Protein AF-A0A6A3A1H4-F1 (afdb_monomer_lite)

Foldseek 3Di:
DDLPPCVVPPPPDDPDDDPCCVVVPQVVCVVVVVCVVNVQAEADAPVVDDPVCQQVVGSDDDPDPDHHHHYDDDDD

Radius of gyration: 13.07 Å; chains: 1; bounding box: 24×28×44 Å

pLDDT: mean 84.88, std 12.41, range [42.06, 95.88]

Organism: Hibiscus syriacus (NCBI:txid106335)

Sequence (76 aa):
MGVLTMDALPLGFRFRPADVELIDHYLRLKINGRHSEVEVIPETDVRRWEPWDLPGLSVIESDDREWFFFCPRDRK

InterPro domains:
  IPR003441 NAC domain [PF02365] (10-76)
  IPR003441 NAC domain [PS51005] (9-76)
  IPR036093 NAC domain superfamily [G3DSA:2.170.150.80] (18-76)
  IPR036093 NAC domain superfamily [SSF101941] (5-76)

Structure (mmCIF, N/CA/C/O backbone):
data_AF-A0A6A3A1H4-F1
#
_entry.id   AF-A0A6A3A1H4-F1
#
loop_
_atom_site.group_PDB
_atom_site.id
_atom_site.type_symbol
_atom_site.label_atom_id
_atom_site.label_alt_id
_atom_site.label_comp_id
_atom_site.label_asym_id
_atom_site.label_entity_id
_atom_site.label_seq_id
_atom_site.pdbx_PDB_ins_code
_atom_site.Cartn_x
_atom_site.Cartn_y
_atom_site.Cartn_z
_atom_site.occupancy
_atom_site.B_iso_or_equiv
_atom_site.auth_seq_id
_atom_site.auth_comp_id
_atom_site.auth_asym_id
_atom_site.auth_atom_id
_atom_site.pdbx_PDB_model_num
ATOM 1 N N . MET A 1 1 ? -15.929 -5.381 -6.822 1.00 42.06 1 MET A N 1
ATOM 2 C CA . MET A 1 1 ? -14.499 -5.330 -6.469 1.00 42.06 1 MET A CA 1
ATOM 3 C C . MET A 1 1 ? -13.738 -5.500 -7.765 1.00 42.06 1 MET A C 1
ATOM 5 O O . MET A 1 1 ? -13.744 -6.600 -8.299 1.00 42.06 1 MET A O 1
ATOM 9 N N . GLY A 1 2 ? -13.259 -4.406 -8.355 1.00 49.66 2 GLY A N 1
ATOM 10 C CA . GLY A 1 2 ? -12.421 -4.486 -9.550 1.00 49.66 2 GLY A CA 1
ATOM 11 C C . GLY A 1 2 ? -11.012 -4.860 -9.114 1.00 49.66 2 GLY A C 1
ATOM 12 O O . GLY A 1 2 ? -10.464 -4.206 -8.235 1.00 49.66 2 GLY A O 1
ATOM 13 N N . VAL A 1 3 ? -10.459 -5.932 -9.672 1.00 51.72 3 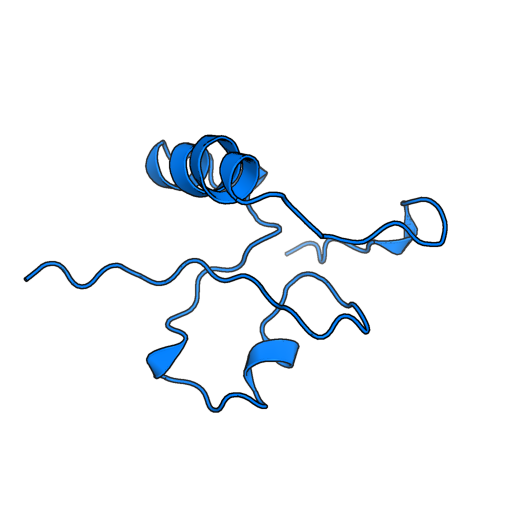VAL A N 1
ATOM 14 C CA . VAL A 1 3 ? -9.017 -6.178 -9.602 1.00 51.72 3 VAL A CA 1
ATOM 15 C C . VAL A 1 3 ? -8.377 -5.116 -10.493 1.00 51.72 3 VAL A C 1
ATOM 17 O O . VAL A 1 3 ? -8.802 -4.954 -11.638 1.00 51.72 3 VAL A O 1
ATOM 20 N N . LEU A 1 4 ? -7.416 -4.347 -9.976 1.00 57.44 4 LEU A N 1
ATOM 21 C CA . LEU A 1 4 ? -6.631 -3.437 -10.808 1.00 57.44 4 LEU A CA 1
ATOM 22 C C . LEU A 1 4 ? -5.707 -4.290 -11.681 1.00 57.44 4 LEU A C 1
ATOM 24 O O . LEU A 1 4 ? -4.588 -4.615 -11.298 1.00 57.44 4 LEU A O 1
ATOM 28 N N . THR A 1 5 ? -6.202 -4.689 -12.848 1.00 55.62 5 THR A N 1
ATOM 29 C CA . THR A 1 5 ? -5.421 -5.436 -13.830 1.00 55.62 5 THR A CA 1
ATOM 30 C C . THR A 1 5 ? -4.374 -4.505 -14.427 1.00 55.62 5 THR A C 1
ATOM 32 O O . THR A 1 5 ? -4.701 -3.561 -15.153 1.00 55.62 5 THR A O 1
ATOM 35 N N . MET A 1 6 ? -3.103 -4.774 -14.131 1.00 63.25 6 MET A N 1
ATOM 36 C CA . MET A 1 6 ? -1.959 -4.067 -14.717 1.00 63.25 6 MET A CA 1
ATOM 37 C C . MET A 1 6 ? -1.849 -4.276 -16.242 1.00 63.25 6 MET A C 1
ATOM 39 O O . MET A 1 6 ? -1.043 -3.611 -16.884 1.00 63.25 6 MET A O 1
ATOM 43 N N . ASP A 1 7 ? -2.701 -5.121 -16.839 1.00 61.50 7 ASP A N 1
ATOM 44 C CA . ASP A 1 7 ? -2.794 -5.402 -18.280 1.00 61.50 7 ASP A CA 1
ATOM 45 C C . ASP A 1 7 ? -3.044 -4.168 -19.166 1.00 61.50 7 ASP A C 1
ATOM 47 O O . ASP A 1 7 ? -2.810 -4.210 -20.373 1.00 61.50 7 ASP A O 1
ATOM 51 N N . ALA A 1 8 ? -3.518 -3.057 -18.591 1.00 69.06 8 ALA A N 1
ATOM 52 C CA . ALA A 1 8 ? -3.711 -1.798 -19.313 1.00 69.06 8 ALA A CA 1
ATOM 53 C C . ALA A 1 8 ? -2.448 -0.914 -19.365 1.00 69.06 8 ALA A C 1
ATOM 55 O O . ALA A 1 8 ? -2.453 0.125 -20.030 1.00 69.06 8 ALA A O 1
ATOM 56 N N . LEU A 1 9 ? -1.380 -1.287 -18.653 1.00 75.81 9 LEU A N 1
ATOM 57 C CA . LEU A 1 9 ? -0.143 -0.515 -18.569 1.00 75.81 9 LEU A CA 1
ATOM 58 C C . LEU A 1 9 ? 0.910 -1.070 -19.539 1.00 75.81 9 LEU A C 1
ATOM 60 O O . LEU A 1 9 ? 0.895 -2.256 -19.869 1.00 75.81 9 LEU A O 1
ATOM 64 N N . PRO A 1 10 ? 1.840 -0.226 -20.026 1.00 80.62 10 PRO A N 1
ATOM 65 C CA . PRO A 1 10 ? 2.906 -0.684 -20.905 1.00 80.62 10 PRO A CA 1
ATOM 66 C C . PRO A 1 10 ? 3.685 -1.851 -20.296 1.00 80.62 10 PRO A C 1
ATOM 68 O O . PRO A 1 10 ? 3.959 -1.873 -19.094 1.00 80.62 10 PRO A O 1
ATOM 71 N N . LEU A 1 11 ? 4.099 -2.788 -21.151 1.00 78.62 11 LEU A N 1
ATOM 72 C CA . LEU A 1 11 ? 4.925 -3.922 -20.752 1.00 78.62 11 LEU A CA 1
ATOM 73 C C . LEU A 1 11 ? 6.144 -3.444 -19.945 1.00 78.62 11 LEU A C 1
ATOM 75 O O . LEU A 1 11 ? 6.903 -2.585 -20.397 1.00 78.62 11 LEU A O 1
ATOM 79 N N . GLY A 1 12 ? 6.336 -4.015 -18.756 1.00 76.62 12 GLY A N 1
ATOM 80 C CA . GLY A 1 12 ? 7.432 -3.658 -17.854 1.00 76.62 12 GLY A CA 1
ATOM 81 C C . GLY A 1 12 ? 7.106 -2.555 -16.846 1.00 76.62 12 GLY A C 1
ATOM 82 O O . GLY A 1 12 ? 7.956 -2.260 -16.003 1.00 76.62 12 GLY A O 1
ATOM 83 N N . PHE A 1 13 ? 5.898 -1.981 -16.879 1.00 80.75 13 PHE A N 1
ATOM 84 C CA . PHE A 1 13 ? 5.410 -1.176 -15.766 1.00 80.75 13 PHE A CA 1
ATOM 85 C C . PHE A 1 13 ? 5.296 -2.043 -14.511 1.00 80.75 13 PHE A C 1
ATOM 87 O O . PHE A 1 13 ? 4.830 -3.180 -14.563 1.00 80.75 13 PHE A O 1
ATOM 94 N N . ARG A 1 14 ? 5.768 -1.507 -13.387 1.00 84.25 14 ARG A N 1
ATOM 95 C CA . ARG A 1 14 ? 5.773 -2.184 -12.093 1.00 84.25 14 ARG A CA 1
ATOM 96 C C . ARG A 1 14 ? 5.424 -1.196 -11.009 1.00 84.25 14 ARG A C 1
ATOM 98 O O . ARG A 1 14 ? 5.794 -0.023 -11.085 1.00 84.25 14 ARG A O 1
ATOM 105 N N . PHE A 1 15 ? 4.786 -1.695 -9.968 1.00 87.44 15 PHE A N 1
ATOM 106 C CA . PHE A 1 15 ? 4.533 -0.909 -8.780 1.00 87.44 15 PHE A CA 1
ATOM 107 C C . PHE A 1 15 ? 5.792 -0.858 -7.909 1.00 87.44 15 PHE A C 1
ATOM 109 O O . PHE A 1 15 ? 6.029 -1.730 -7.081 1.00 87.44 15 PHE A O 1
ATOM 116 N N . ARG A 1 16 ? 6.628 0.161 -8.131 1.00 89.06 16 ARG A N 1
ATOM 117 C CA . ARG A 1 16 ? 7.850 0.414 -7.350 1.00 89.06 16 ARG A CA 1
ATOM 118 C C . ARG A 1 16 ? 7.885 1.863 -6.858 1.00 89.06 16 ARG A C 1
ATOM 120 O O . ARG A 1 16 ? 8.665 2.652 -7.39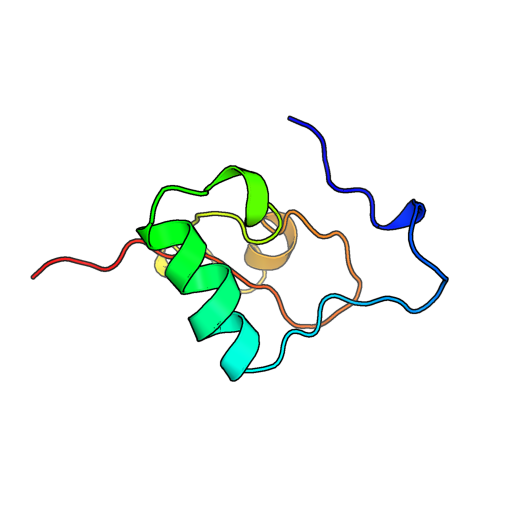1 1.00 89.06 16 ARG A O 1
ATOM 127 N N . PRO A 1 17 ? 7.000 2.230 -5.913 1.00 90.62 17 PRO A N 1
ATOM 128 C CA . PRO A 1 17 ? 6.970 3.579 -5.365 1.00 90.62 17 PRO A CA 1
ATOM 129 C C . PRO A 1 17 ? 8.252 3.875 -4.578 1.00 90.62 17 PRO A C 1
ATOM 131 O O . PRO A 1 17 ? 8.789 3.005 -3.892 1.00 90.62 17 PRO A O 1
ATOM 134 N N . ALA A 1 18 ? 8.729 5.115 -4.644 1.00 93.94 18 ALA A N 1
ATOM 135 C CA . ALA A 1 18 ? 9.794 5.600 -3.775 1.00 93.94 18 ALA A CA 1
ATOM 136 C C . ALA A 1 18 ? 9.282 5.823 -2.339 1.00 93.94 18 ALA A C 1
ATOM 138 O O . ALA A 1 18 ? 8.093 6.065 -2.120 1.00 93.94 18 ALA A O 1
ATOM 139 N N . ASP A 1 19 ? 10.190 5.850 -1.358 1.00 94.56 19 ASP A N 1
ATOM 140 C CA . ASP A 1 19 ? 9.848 6.082 0.057 1.00 94.56 19 ASP A CA 1
ATOM 141 C C . ASP A 1 19 ? 9.008 7.353 0.268 1.00 94.56 19 ASP A C 1
ATOM 143 O O . ASP A 1 19 ? 8.063 7.379 1.059 1.00 94.56 19 ASP A O 1
ATOM 147 N N . VAL A 1 20 ? 9.325 8.416 -0.478 1.00 95.88 20 VAL A N 1
ATOM 148 C CA . VAL A 1 20 ? 8.581 9.681 -0.434 1.00 95.88 20 VAL A CA 1
ATOM 149 C C . VAL A 1 20 ? 7.150 9.525 -0.950 1.00 95.88 20 VAL A C 1
ATOM 151 O O . VAL A 1 20 ? 6.233 10.110 -0.379 1.00 95.88 20 VAL A O 1
ATOM 154 N N . GLU A 1 21 ? 6.933 8.705 -1.977 1.00 95.00 21 GLU A N 1
ATOM 155 C CA . GLU A 1 21 ? 5.607 8.456 -2.545 1.00 95.00 21 GLU A CA 1
ATOM 156 C C . GLU A 1 21 ? 4.771 7.599 -1.592 1.00 95.00 21 GLU A C 1
ATOM 158 O O . GLU A 1 21 ? 3.596 7.892 -1.368 1.00 95.00 21 GLU A O 1
ATOM 163 N N . LEU A 1 22 ? 5.379 6.591 -0.956 1.00 94.69 22 LEU A N 1
ATOM 164 C CA . LEU A 1 22 ? 4.717 5.772 0.064 1.00 94.69 22 LEU A CA 1
ATOM 165 C C . LEU A 1 22 ? 4.145 6.625 1.202 1.00 94.69 22 LEU A C 1
ATOM 167 O O . LEU A 1 22 ? 3.018 6.392 1.644 1.00 94.69 22 LEU A O 1
ATOM 171 N N . ILE A 1 23 ? 4.893 7.631 1.658 1.00 94.31 23 ILE A N 1
ATOM 172 C CA . ILE A 1 23 ? 4.483 8.486 2.776 1.00 94.31 23 ILE A CA 1
ATOM 173 C C . ILE A 1 23 ? 3.547 9.608 2.311 1.00 94.31 23 ILE A C 1
ATOM 175 O O . ILE A 1 23 ? 2.433 9.736 2.826 1.00 94.31 23 ILE A O 1
ATOM 179 N N . ASP A 1 24 ? 4.001 10.444 1.376 1.00 94.25 24 ASP A N 1
ATOM 180 C CA . ASP A 1 24 ? 3.334 11.704 1.028 1.00 94.25 24 ASP A CA 1
ATOM 181 C C . ASP A 1 24 ? 2.104 11.499 0.142 1.00 94.25 24 ASP A C 1
ATOM 183 O O . ASP A 1 24 ? 1.147 12.271 0.220 1.00 94.25 24 ASP A O 1
ATOM 187 N N . HIS A 1 25 ? 2.103 10.427 -0.650 1.00 94.50 25 HIS A N 1
ATOM 188 C CA . HIS A 1 25 ? 0.973 10.060 -1.485 1.00 94.50 25 HIS A CA 1
ATOM 189 C C . HIS A 1 25 ? 0.135 8.978 -0.801 1.00 94.50 25 HIS A C 1
ATOM 191 O O . HIS A 1 25 ? -0.931 9.273 -0.266 1.00 94.50 25 HIS A O 1
ATOM 197 N N . TYR A 1 26 ? 0.613 7.737 -0.734 1.00 95.44 26 TYR A N 1
ATOM 198 C CA . TYR A 1 26 ? -0.242 6.610 -0.347 1.00 95.44 26 TYR A CA 1
ATOM 199 C C . TYR A 1 26 ? -0.726 6.686 1.107 1.00 95.44 26 TYR A C 1
ATOM 201 O O . TYR A 1 26 ? -1.931 6.656 1.373 1.00 95.44 26 TYR A O 1
ATOM 209 N N . LEU A 1 27 ? 0.189 6.825 2.067 1.00 94.38 27 LEU A N 1
ATOM 210 C CA . LEU A 1 27 ? -0.166 6.836 3.485 1.00 94.38 27 LEU A CA 1
ATOM 211 C C . LEU A 1 27 ? -0.958 8.091 3.870 1.00 94.38 27 LEU A C 1
ATOM 213 O O . LEU A 1 27 ? -1.979 7.997 4.554 1.00 94.38 27 LEU A O 1
ATOM 217 N N . ARG A 1 28 ? -0.525 9.269 3.411 1.00 95.31 28 ARG A N 1
ATOM 218 C CA . ARG A 1 28 ? -1.214 10.537 3.685 1.00 95.31 28 ARG A CA 1
ATOM 219 C C . ARG A 1 28 ? -2.629 10.554 3.095 1.00 95.31 28 ARG A C 1
ATOM 221 O O . ARG A 1 28 ? -3.557 10.968 3.788 1.00 95.31 28 ARG A O 1
ATOM 228 N N . LEU A 1 29 ? -2.831 10.065 1.867 1.00 95.81 29 LEU A N 1
ATOM 229 C CA . LEU A 1 29 ? -4.168 9.951 1.270 1.00 95.81 29 LEU A CA 1
ATOM 230 C C . LEU A 1 29 ? -5.053 8.949 2.018 1.00 95.81 29 LEU A C 1
ATOM 232 O O . LEU A 1 29 ? -6.215 9.264 2.291 1.00 95.81 29 LEU A O 1
ATOM 236 N N . LYS A 1 30 ? -4.504 7.793 2.422 1.00 93.81 30 LYS A N 1
ATOM 237 C CA . LYS A 1 30 ? -5.228 6.800 3.231 1.00 93.81 30 LYS A CA 1
ATOM 238 C C . LYS A 1 30 ? -5.744 7.410 4.537 1.00 93.81 30 LYS A C 1
ATOM 240 O O . LYS A 1 30 ? -6.912 7.221 4.867 1.00 93.81 30 LYS A O 1
ATOM 245 N N . ILE A 1 31 ? -4.900 8.155 5.257 1.00 93.06 31 ILE A N 1
ATOM 246 C CA . ILE A 1 31 ? -5.253 8.798 6.537 1.00 93.06 31 ILE A CA 1
ATOM 247 C C . ILE A 1 31 ? -6.280 9.922 6.341 1.00 93.06 31 ILE A C 1
ATOM 249 O O . ILE A 1 31 ? -7.155 10.106 7.184 1.00 93.06 31 ILE A O 1
ATOM 253 N N . ASN A 1 32 ? -6.224 10.631 5.212 1.00 95.31 32 ASN A N 1
ATOM 254 C CA . ASN A 1 32 ? -7.185 11.678 4.857 1.00 95.31 32 ASN A CA 1
ATOM 255 C C . ASN A 1 32 ? -8.527 11.133 4.320 1.00 95.31 32 ASN A C 1
ATOM 257 O O . ASN A 1 32 ? -9.349 11.909 3.837 1.00 95.31 32 ASN A O 1
ATOM 261 N N . GLY A 1 33 ? -8.758 9.816 4.370 1.00 92.75 33 GLY A N 1
ATOM 262 C CA . GLY A 1 33 ? -10.015 9.185 3.953 1.00 92.75 33 GLY A CA 1
ATOM 263 C C . GLY A 1 33 ? -10.174 8.998 2.441 1.00 92.75 33 GLY A C 1
ATOM 264 O O . GLY A 1 33 ? -11.237 8.581 1.983 1.00 92.75 33 GLY A O 1
ATOM 265 N N . ARG A 1 34 ? -9.131 9.259 1.642 1.00 93.56 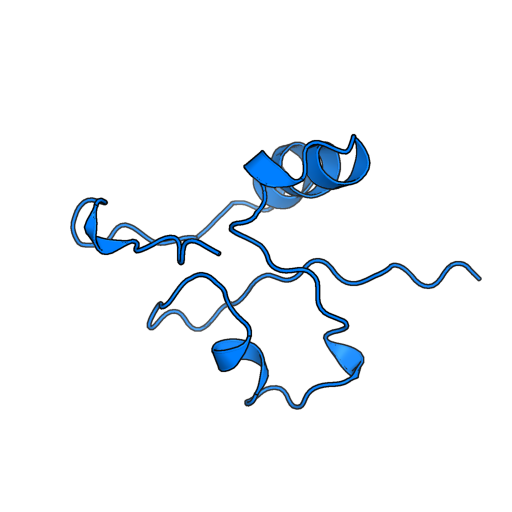34 ARG A N 1
ATOM 266 C CA . ARG A 1 34 ? -9.147 9.107 0.173 1.00 93.56 34 ARG A CA 1
ATOM 267 C C . ARG A 1 34 ? -8.851 7.660 -0.236 1.00 93.56 34 ARG A C 1
ATOM 269 O O . ARG A 1 34 ? -7.926 7.385 -0.991 1.00 93.56 34 ARG A O 1
ATOM 276 N N . HIS A 1 35 ? -9.622 6.717 0.309 1.00 90.00 35 HIS A N 1
ATOM 277 C CA . HIS A 1 35 ? -9.356 5.276 0.211 1.00 90.00 35 HIS A CA 1
ATOM 278 C C . HIS A 1 35 ? -9.380 4.725 -1.221 1.00 90.00 35 HIS A C 1
ATOM 280 O O . HIS A 1 35 ? -8.566 3.866 -1.538 1.00 90.00 35 HIS A O 1
ATOM 286 N N . SER A 1 36 ? -10.268 5.232 -2.079 1.00 88.69 36 SER A N 1
ATOM 287 C CA . SER A 1 36 ? -10.395 4.788 -3.476 1.00 88.69 36 SER A CA 1
ATOM 288 C C . SER A 1 36 ? -9.158 5.083 -4.324 1.00 88.69 36 SER A C 1
ATOM 290 O O . SER A 1 36 ? -8.921 4.419 -5.320 1.00 88.69 36 SER A O 1
ATOM 292 N N . GLU A 1 37 ? -8.357 6.080 -3.948 1.00 89.69 37 GLU A N 1
ATOM 293 C CA . GLU A 1 37 ? -7.166 6.480 -4.711 1.00 89.69 37 GLU A CA 1
ATOM 294 C C . GLU A 1 37 ? -5.925 5.668 -4.350 1.00 89.69 37 GLU A C 1
ATOM 296 O O . GLU A 1 37 ? -4.917 5.717 -5.045 1.00 89.69 37 GLU A O 1
ATOM 301 N N . VAL A 1 38 ? -6.000 4.915 -3.256 1.00 93.00 38 VAL A N 1
ATOM 302 C CA . VAL A 1 38 ? -4.895 4.116 -2.722 1.00 93.00 38 VAL A CA 1
ATOM 303 C C . VAL A 1 38 ? -5.278 2.645 -2.597 1.00 93.00 38 VAL A C 1
ATOM 305 O O . VAL A 1 38 ? -4.615 1.897 -1.886 1.00 93.00 38 VAL A O 1
ATOM 308 N N . GLU A 1 39 ? -6.336 2.220 -3.294 1.00 89.88 39 GLU A N 1
ATOM 309 C CA . GLU A 1 39 ? -6.848 0.842 -3.273 1.00 89.88 39 GLU A CA 1
ATOM 310 C C . GLU A 1 39 ? -5.856 -0.185 -3.838 1.00 89.88 39 GLU A C 1
ATOM 312 O O . GLU A 1 39 ? -5.969 -1.376 -3.564 1.00 89.88 39 GLU A O 1
ATOM 317 N N . VAL A 1 40 ? -4.841 0.293 -4.563 1.00 89.12 40 VAL A N 1
ATOM 318 C CA . VAL A 1 40 ? -3.701 -0.495 -5.042 1.00 89.12 40 VAL A CA 1
ATOM 319 C C . VAL A 1 40 ? -2.863 -1.096 -3.902 1.00 89.12 40 VAL A C 1
ATOM 321 O O . VAL A 1 40 ? -2.226 -2.128 -4.094 1.00 89.12 40 VAL A O 1
ATOM 324 N N . ILE A 1 41 ? -2.898 -0.495 -2.705 1.00 92.88 41 ILE A N 1
ATOM 325 C CA . ILE A 1 41 ? -2.306 -1.046 -1.481 1.00 92.88 41 ILE A CA 1
ATOM 326 C C . ILE A 1 41 ? -3.450 -1.561 -0.587 1.00 92.88 41 ILE A C 1
ATOM 328 O O . ILE A 1 41 ? -4.175 -0.754 0.007 1.00 92.88 41 ILE A O 1
ATOM 332 N N . PRO A 1 42 ? -3.636 -2.888 -0.454 1.00 91.81 42 PRO A N 1
ATOM 333 C CA . PRO A 1 42 ? -4.694 -3.445 0.378 1.00 91.81 42 PRO A CA 1
ATOM 334 C C . PRO A 1 42 ? -4.440 -3.230 1.872 1.00 91.81 42 PRO A C 1
ATOM 336 O O . PRO A 1 42 ? -3.307 -3.102 2.341 1.00 91.81 42 PRO A O 1
ATOM 339 N N . GLU A 1 43 ? -5.524 -3.216 2.643 1.00 92.06 43 GLU A N 1
ATOM 340 C CA . GLU A 1 43 ? -5.466 -3.171 4.100 1.00 92.06 43 GLU A CA 1
ATOM 341 C C . GLU A 1 43 ? -5.480 -4.592 4.666 1.00 92.06 43 GLU A C 1
ATOM 343 O O . GLU A 1 43 ? -6.441 -5.336 4.479 1.00 92.06 43 GLU A O 1
ATOM 348 N N . THR A 1 44 ? -4.409 -4.978 5.356 1.00 91.00 44 THR A N 1
ATOM 349 C CA . THR A 1 44 ? -4.307 -6.273 6.031 1.00 91.00 44 THR A CA 1
ATOM 350 C C . THR A 1 44 ? -3.388 -6.163 7.237 1.00 91.00 44 THR A C 1
ATOM 352 O O . THR A 1 44 ? -2.415 -5.406 7.250 1.00 91.00 44 THR A O 1
ATOM 355 N N . ASP A 1 45 ? -3.679 -6.945 8.268 1.00 90.25 45 ASP A N 1
ATOM 356 C CA . ASP A 1 45 ? -2.758 -7.090 9.384 1.00 90.25 45 ASP A CA 1
ATOM 357 C C . ASP A 1 45 ? -1.681 -8.112 9.018 1.00 90.25 45 ASP A C 1
ATOM 359 O O . ASP A 1 45 ? -1.853 -9.313 9.223 1.00 90.25 45 ASP A O 1
AT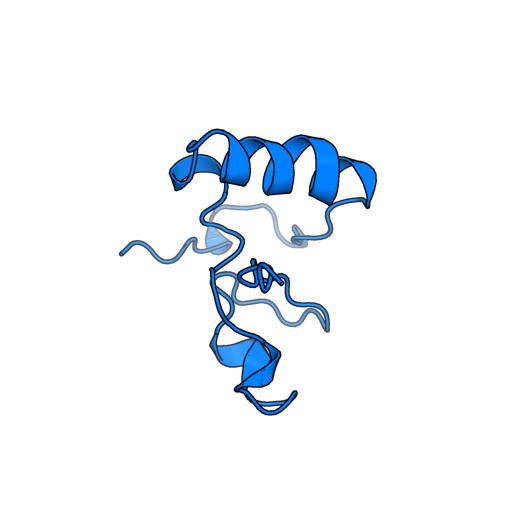OM 363 N N . VAL A 1 46 ? -0.564 -7.623 8.476 1.00 89.31 46 VAL A N 1
ATOM 364 C CA . VAL A 1 46 ? 0.572 -8.444 8.019 1.00 89.31 46 VAL A CA 1
ATOM 365 C C . VAL A 1 46 ? 1.110 -9.398 9.089 1.00 89.31 46 VAL A C 1
ATOM 367 O O . VAL A 1 46 ? 1.713 -10.408 8.758 1.00 89.31 46 VAL A O 1
ATOM 370 N N . ARG A 1 47 ? 0.869 -9.113 10.376 1.00 86.00 47 ARG A N 1
ATOM 371 C CA . ARG A 1 47 ? 1.316 -9.946 11.507 1.00 86.00 47 ARG A CA 1
ATOM 372 C C . ARG A 1 47 ? 0.500 -11.227 11.671 1.00 86.00 47 ARG A C 1
ATOM 374 O O . ARG A 1 47 ? 0.892 -12.097 12.439 1.00 86.00 47 ARG A O 1
ATOM 381 N N . ARG A 1 48 ? -0.660 -11.317 11.020 1.00 90.50 48 ARG A N 1
ATOM 382 C CA . ARG A 1 48 ? -1.572 -12.464 11.112 1.00 90.50 48 ARG A CA 1
ATOM 383 C C . ARG A 1 48 ? -1.334 -13.513 10.029 1.00 90.50 48 ARG A C 1
ATOM 385 O O . ARG A 1 48 ? -2.036 -14.519 10.030 1.00 90.50 48 ARG A O 1
ATOM 392 N N . TRP A 1 49 ? -0.397 -13.262 9.121 1.00 91.50 49 TRP A N 1
ATOM 393 C CA . TRP A 1 49 ? -0.145 -14.079 7.942 1.00 91.50 49 TRP A CA 1
ATOM 394 C C . TRP A 1 49 ? 1.295 -14.55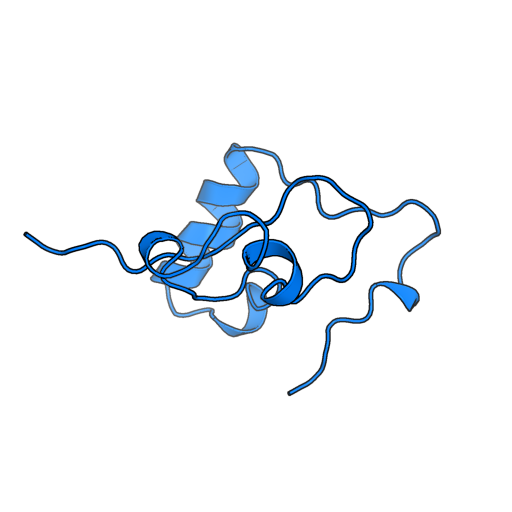7 7.925 1.00 91.50 49 TRP A C 1
ATOM 396 O O . TRP A 1 49 ? 2.195 -13.855 8.392 1.00 91.50 49 TRP A O 1
ATOM 406 N N . GLU A 1 50 ? 1.511 -15.731 7.345 1.00 92.44 50 GLU A N 1
ATOM 407 C CA . GLU A 1 50 ? 2.862 -16.184 7.065 1.00 92.44 50 GLU A CA 1
ATOM 408 C C . GLU A 1 50 ? 3.433 -15.419 5.860 1.00 92.44 50 GLU A C 1
ATOM 410 O O . GLU A 1 50 ? 2.683 -15.025 4.959 1.00 92.44 50 GLU A O 1
ATOM 415 N N . PRO A 1 51 ? 4.760 -15.218 5.783 1.00 89.69 51 PRO A N 1
ATOM 416 C CA . PRO A 1 51 ? 5.372 -14.436 4.710 1.00 89.69 51 PRO A CA 1
ATOM 417 C C . PRO A 1 51 ? 5.039 -14.923 3.292 1.00 89.69 51 PRO A C 1
ATOM 419 O O . PRO A 1 51 ? 4.990 -14.116 2.369 1.00 89.69 51 PRO A O 1
ATOM 422 N N . TRP A 1 52 ? 4.810 -16.227 3.113 1.00 90.75 52 TRP A N 1
ATOM 423 C CA . TRP A 1 52 ? 4.447 -16.830 1.824 1.00 90.75 52 TRP A CA 1
ATOM 424 C C . TRP A 1 52 ? 2.963 -16.695 1.469 1.00 90.75 52 TRP A C 1
ATOM 426 O O . TRP A 1 52 ? 2.614 -16.886 0.307 1.00 90.75 52 TRP A O 1
ATOM 436 N N . ASP A 1 53 ? 2.103 -16.347 2.428 1.00 91.69 53 ASP A N 1
ATOM 437 C CA . ASP A 1 53 ? 0.683 -16.084 2.176 1.00 91.69 53 ASP A CA 1
ATOM 438 C C . ASP A 1 53 ? 0.454 -14.630 1.733 1.00 91.69 53 ASP A C 1
ATOM 440 O O . ASP A 1 53 ? -0.493 -14.343 1.001 1.00 91.69 53 ASP A O 1
ATOM 444 N N . LEU A 1 54 ? 1.343 -13.709 2.132 1.00 89.31 54 LEU A N 1
ATOM 445 C CA . LEU A 1 54 ? 1.252 -12.280 1.810 1.00 89.31 54 LEU A CA 1
ATOM 446 C C . LEU A 1 54 ? 1.103 -11.981 0.307 1.00 89.31 54 LEU A C 1
ATOM 448 O O . LEU A 1 54 ? 0.240 -11.168 -0.024 1.00 89.31 54 LEU A O 1
ATOM 452 N N . PRO A 1 55 ? 1.852 -12.618 -0.618 1.00 89.94 55 PRO A N 1
ATOM 453 C CA . PRO A 1 55 ? 1.711 -12.355 -2.050 1.00 89.94 55 PRO A CA 1
ATOM 454 C C . PRO A 1 55 ? 0.280 -12.544 -2.562 1.00 89.94 55 PRO A C 1
ATOM 456 O O . PRO A 1 55 ? -0.191 -11.750 -3.371 1.00 89.94 55 PRO A O 1
ATOM 459 N N . GLY A 1 56 ? -0.439 -13.544 -2.040 1.00 89.06 56 GLY A N 1
ATOM 460 C CA . GLY A 1 56 ? -1.825 -13.829 -2.421 1.00 89.06 56 GLY A CA 1
ATOM 461 C C . GLY A 1 56 ? -2.848 -12.814 -1.902 1.00 89.06 56 GLY A C 1
ATOM 462 O O . GLY A 1 56 ? -4.001 -12.844 -2.320 1.00 89.06 56 GLY A O 1
ATOM 463 N N . LEU A 1 57 ? -2.446 -11.918 -0.995 1.00 89.56 57 LEU A N 1
ATOM 464 C CA . LEU A 1 57 ? -3.286 -10.840 -0.463 1.00 89.56 57 LEU A CA 1
ATOM 465 C C . LEU A 1 57 ? -3.082 -9.513 -1.202 1.00 89.56 57 LEU A C 1
ATOM 467 O O . LEU A 1 57 ? -3.804 -8.551 -0.934 1.00 89.56 57 LEU A O 1
ATOM 471 N N . SER A 1 58 ? -2.083 -9.434 -2.081 1.00 89.62 58 SER A N 1
ATOM 472 C CA . SER A 1 58 ? -1.828 -8.254 -2.903 1.00 89.62 58 SER A CA 1
ATOM 473 C C . SER A 1 58 ? -2.945 -8.056 -3.925 1.00 89.62 58 SER A C 1
ATOM 475 O O . SER A 1 58 ? -3.433 -9.011 -4.520 1.00 89.62 58 SER A O 1
ATOM 477 N N . VAL A 1 59 ? -3.326 -6.800 -4.164 1.00 86.69 59 VAL A N 1
ATOM 478 C CA . VAL A 1 59 ? -4.232 -6.445 -5.275 1.00 86.69 59 VAL A CA 1
ATOM 479 C C . VAL A 1 59 ? -3.484 -6.468 -6.606 1.00 86.69 59 VAL A C 1
ATOM 481 O O . VAL A 1 59 ? -4.073 -6.730 -7.650 1.00 86.69 59 VAL A O 1
ATOM 484 N N . ILE A 1 60 ? -2.185 -6.179 -6.565 1.00 82.94 60 ILE A N 1
ATOM 485 C CA . ILE A 1 60 ? -1.325 -6.188 -7.738 1.00 82.94 60 ILE A CA 1
ATOM 486 C C . ILE A 1 60 ? -0.798 -7.604 -7.919 1.00 82.94 60 ILE A C 1
ATOM 488 O O . ILE A 1 60 ? 0.010 -8.075 -7.112 1.00 82.94 60 ILE A O 1
ATOM 492 N N . GLU A 1 61 ? -1.232 -8.246 -8.996 1.00 78.38 61 GLU A N 1
ATOM 493 C CA . GLU A 1 61 ? -0.620 -9.466 -9.503 1.00 78.38 61 GLU A CA 1
ATOM 494 C C . GLU A 1 61 ? 0.687 -9.082 -10.205 1.00 78.38 61 GLU A C 1
ATOM 496 O O . GLU A 1 61 ? 0.691 -8.482 -11.280 1.00 78.38 61 GLU A O 1
ATOM 501 N N . SER A 1 62 ? 1.813 -9.354 -9.548 1.00 75.31 62 SER A N 1
ATOM 502 C CA . SER A 1 62 ? 3.150 -9.120 -10.090 1.00 75.31 62 SER A CA 1
ATOM 503 C C . SER A 1 62 ? 4.090 -10.243 -9.664 1.00 75.31 62 SER A C 1
ATOM 505 O O . SER A 1 62 ? 3.983 -10.761 -8.554 1.00 75.31 62 SER A O 1
ATOM 507 N N . ASP A 1 63 ? 5.058 -10.554 -10.527 1.00 79.38 63 ASP A N 1
ATOM 508 C CA . ASP A 1 63 ? 6.204 -11.423 -10.225 1.00 79.38 63 ASP A CA 1
ATOM 509 C C . ASP A 1 63 ? 7.292 -10.699 -9.396 1.00 79.38 63 ASP A C 1
ATOM 511 O O . ASP A 1 63 ? 8.414 -11.194 -9.231 1.00 79.38 63 ASP A O 1
ATOM 515 N N . ASP A 1 64 ? 7.004 -9.485 -8.919 1.00 82.19 64 ASP A N 1
ATOM 516 C CA . ASP A 1 64 ? 7.880 -8.745 -8.018 1.00 82.19 64 ASP A CA 1
ATOM 517 C C . ASP A 1 64 ? 8.009 -9.452 -6.658 1.00 82.19 64 ASP A C 1
ATOM 519 O O . ASP A 1 64 ? 7.155 -10.220 -6.225 1.00 82.19 64 ASP A O 1
ATOM 523 N N . ARG A 1 65 ? 9.124 -9.193 -5.966 1.00 85.06 65 ARG A N 1
ATOM 524 C CA . ARG A 1 65 ? 9.432 -9.782 -4.647 1.00 85.06 65 ARG A CA 1
ATOM 525 C C . ARG A 1 65 ? 8.996 -8.895 -3.481 1.00 85.06 65 ARG A C 1
ATOM 527 O O . ARG A 1 65 ? 9.441 -9.101 -2.355 1.00 85.06 65 ARG A O 1
ATOM 534 N N . GLU A 1 66 ? 8.205 -7.872 -3.773 1.00 89.00 66 GLU A N 1
ATOM 535 C CA . GLU A 1 66 ? 7.805 -6.835 -2.834 1.00 89.00 66 GLU A CA 1
ATOM 536 C C . GLU A 1 66 ? 6.296 -6.634 -2.933 1.00 89.00 66 GLU A C 1
ATOM 538 O O . GLU A 1 66 ? 5.739 -6.534 -4.025 1.00 89.00 66 GLU A O 1
ATOM 543 N N . TRP A 1 67 ? 5.645 -6.560 -1.774 1.00 90.31 67 TRP A N 1
ATOM 544 C CA . TRP A 1 67 ? 4.210 -6.342 -1.647 1.00 90.31 67 TRP A CA 1
ATOM 545 C C . TRP A 1 67 ? 3.966 -5.301 -0.564 1.00 90.31 67 TRP A C 1
ATOM 547 O O . TRP A 1 67 ? 4.643 -5.286 0.467 1.00 90.31 67 TRP A O 1
ATOM 557 N N . PHE A 1 68 ? 2.992 -4.428 -0.796 1.00 91.88 68 PHE A N 1
ATOM 558 C CA . PHE A 1 68 ? 2.706 -3.297 0.075 1.00 91.88 68 PHE A CA 1
ATOM 559 C C . PHE A 1 68 ? 1.344 -3.475 0.728 1.00 91.88 68 PHE A C 1
ATOM 561 O O . PHE A 1 68 ? 0.374 -3.837 0.067 1.00 91.88 68 PHE A O 1
ATOM 568 N N . PHE A 1 69 ? 1.266 -3.165 2.022 1.00 93.56 69 PHE A N 1
ATOM 569 C CA . PHE A 1 69 ? 0.049 -3.319 2.808 1.00 93.56 69 PHE A CA 1
ATOM 570 C C . PHE A 1 69 ? -0.134 -2.155 3.775 1.00 93.56 69 PHE A C 1
ATOM 572 O O . PHE A 1 69 ? 0.807 -1.744 4.458 1.00 93.56 69 PHE A O 1
ATOM 579 N N . PHE A 1 70 ? -1.368 -1.672 3.904 1.00 94.12 70 PHE A N 1
ATOM 580 C CA . PHE A 1 70 ? -1.748 -0.851 5.045 1.00 94.12 70 PHE A CA 1
ATOM 581 C C . PHE A 1 70 ? -2.040 -1.763 6.233 1.00 94.12 70 PHE A C 1
ATOM 583 O O . PHE A 1 70 ? -2.972 -2.561 6.197 1.00 94.12 70 PHE A O 1
ATOM 590 N N . CYS A 1 71 ? -1.259 -1.620 7.299 1.00 91.69 71 CYS A N 1
ATOM 591 C CA . CYS A 1 71 ? -1.480 -2.338 8.547 1.00 91.69 71 CYS A CA 1
ATOM 592 C C . CYS A 1 71 ? -2.095 -1.389 9.588 1.00 91.69 71 CYS A C 1
ATOM 594 O O . CYS A 1 71 ? -1.556 -0.292 9.793 1.00 91.69 71 CYS A O 1
ATOM 596 N N . PRO A 1 72 ? -3.193 -1.774 10.270 1.00 86.44 72 PRO A N 1
ATOM 597 C CA . PRO A 1 72 ? -3.739 -0.993 11.368 1.00 86.44 72 PRO A CA 1
ATOM 598 C C . PRO A 1 72 ? -2.672 -0.740 12.432 1.00 86.44 72 PRO A C 1
ATOM 600 O O . PRO A 1 72 ? -2.110 -1.670 13.020 1.00 86.44 72 PRO A O 1
ATOM 603 N N . ARG A 1 73 ? -2.386 0.539 12.695 1.00 82.38 73 ARG A N 1
ATOM 604 C CA . ARG A 1 73 ? -1.457 0.901 13.762 1.00 82.38 73 ARG A CA 1
ATOM 605 C C . ARG A 1 73 ? -2.120 0.602 15.097 1.00 82.38 73 ARG A C 1
ATOM 607 O O . ARG A 1 73 ? -3.142 1.205 15.423 1.00 82.38 73 ARG A O 1
ATOM 614 N N . ASP A 1 74 ? -1.508 -0.291 15.866 1.00 77.00 74 ASP A N 1
ATOM 615 C CA . ASP A 1 74 ? -1.915 -0.544 17.242 1.00 77.00 74 ASP A CA 1
ATOM 616 C C . ASP A 1 74 ? -1.850 0.780 18.021 1.00 77.00 74 ASP A C 1
ATOM 618 O O . ASP A 1 74 ? -0.802 1.437 18.089 1.00 77.00 74 ASP A O 1
ATOM 622 N N . ARG A 1 75 ? -3.001 1.243 18.511 1.00 62.22 75 ARG A N 1
ATOM 623 C CA . ARG A 1 75 ? -3.080 2.431 19.360 1.00 62.22 75 ARG A CA 1
ATOM 624 C C . ARG A 1 75 ? -2.937 1.955 20.800 1.00 62.22 75 ARG A C 1
ATOM 626 O O . ARG A 1 75 ? -3.942 1.671 21.443 1.00 62.2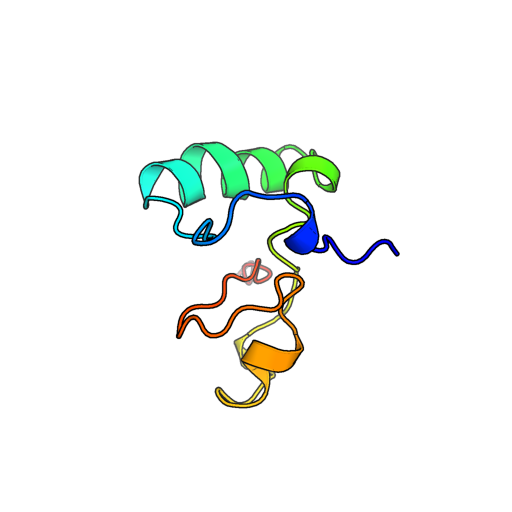2 75 ARG A O 1
ATOM 633 N N . LYS A 1 76 ? -1.693 1.874 21.271 1.00 53.91 76 LYS A N 1
ATOM 634 C CA . LYS A 1 76 ? -1.395 1.823 22.705 1.00 53.91 76 LYS A CA 1
ATOM 635 C C . LYS A 1 76 ? -1.633 3.181 23.362 1.00 53.91 76 LYS A C 1
ATOM 637 O O . LYS A 1 76 ? -1.396 4.207 22.680 1.00 53.91 76 LYS A O 1
#

Secondary structure (DSSP, 8-state):
-----GGGSPTT------HHHIIIIIIHHHHTT-GGGSTTS-B--GGGS-TTTGGGG-SS--S-S----B-PPP--